Protein AF-A0A1M5JR29-F1 (afdb_monomer)

Sequence (90 aa):
MPNKETAASIKNENNFIGLFIEPSAIKTASRRCVYIKESHAELISKVVFINPKANMTIGGYINAVLEQHFNQYYDDILDYYESQKSAFGL

Radius of gyration: 18.78 Å; Cα contacts (8 Å, |Δi|>4): 32; chains: 1; bounding box: 56×27×47 Å

InterPro domains:
  IPR021823 Protein of unknown function DUF3408 [PF11888] (11-83)

Secondary structure (DSSP, 8-state):
------------TT-HHHHHTSPP----S--------HHHHHHHHHHHHT-GGG---HHHHHHHHHHHHHHHSHHHHHHHHHHHHHHHT-

Foldseek 3Di:
DDDPDDDDDPPVPPPCCVLALAADPDPDDDDDDDDDDPVVLVVLVCVNPVDVVSVDDSVSRVVSVVVVVCVVCVVVVVVVVVVVCVVVVD

Solvent-accessible surface area (backbone atoms only — not comparable to full-atom values): 5822 Å² total; per-residue (Å²): 139,84,88,92,78,81,79,95,76,78,78,68,90,74,52,57,55,78,59,48,44,58,65,69,84,82,82,69,100,71,84,82,87,78,90,73,60,67,74,56,54,53,52,45,45,55,61,41,60,73,46,70,88,38,65,52,43,66,68,50,39,53,50,29,53,49,51,52,48,48,71,75,41,43,66,63,52,48,54,50,51,52,55,50,37,64,74,69,73,111

Structure (mmCIF, N/CA/C/O backbone):
data_AF-A0A1M5JR29-F1
#
_entry.id   AF-A0A1M5JR29-F1
#
loop_
_atom_site.group_PDB
_atom_site.id
_atom_site.type_symbol
_atom_site.label_atom_id
_atom_site.label_alt_id
_atom_site.label_comp_id
_atom_site.label_asym_id
_atom_site.label_entity_id
_atom_site.label_seq_id
_atom_site.pdbx_PDB_ins_code
_atom_site.Cartn_x
_atom_site.Cartn_y
_atom_site.Cartn_z
_atom_site.occupancy
_atom_site.B_iso_or_equiv
_atom_site.auth_seq_id
_atom_site.auth_comp_id
_atom_site.auth_asym_id
_atom_site.auth_atom_id
_atom_site.pdbx_PDB_model_num
ATOM 1 N N . MET A 1 1 ? -45.072 1.829 -20.579 1.00 34.56 1 MET A N 1
ATOM 2 C CA . MET A 1 1 ? -44.498 0.901 -19.578 1.00 34.56 1 MET A CA 1
ATOM 3 C C . MET A 1 1 ? -43.650 -0.140 -20.307 1.00 34.56 1 MET A C 1
ATOM 5 O O . MET A 1 1 ? -43.906 -0.341 -21.485 1.00 34.56 1 MET A O 1
ATOM 9 N N . PRO A 1 2 ? -42.576 -0.642 -19.680 1.00 43.41 2 PRO A N 1
ATOM 10 C CA . PRO A 1 2 ? -41.203 -0.499 -20.178 1.00 43.41 2 PRO A CA 1
ATOM 11 C C . PRO A 1 2 ? -40.549 -1.832 -20.572 1.00 43.41 2 PRO A C 1
ATOM 13 O O . PRO A 1 2 ? -40.906 -2.852 -20.001 1.00 43.41 2 PRO A O 1
ATOM 16 N N . ASN A 1 3 ? -39.491 -1.790 -21.390 1.00 40.94 3 ASN A N 1
ATOM 17 C CA . ASN A 1 3 ? -38.446 -2.820 -21.355 1.00 40.94 3 ASN A CA 1
ATOM 18 C C . ASN A 1 3 ? -37.155 -2.206 -20.807 1.00 40.94 3 ASN A C 1
ATOM 20 O O . ASN A 1 3 ? -36.407 -1.522 -21.502 1.00 40.94 3 ASN A O 1
ATOM 24 N N . LYS A 1 4 ? -36.947 -2.433 -19.505 1.00 49.69 4 LYS A N 1
ATOM 25 C CA . LYS A 1 4 ? -35.635 -2.444 -18.861 1.00 49.69 4 LYS A CA 1
ATOM 26 C C . LYS A 1 4 ? -35.077 -3.853 -19.053 1.00 49.69 4 LYS A C 1
ATOM 28 O O . LYS A 1 4 ? -35.338 -4.733 -18.243 1.00 49.69 4 LYS A O 1
ATOM 33 N N . GLU A 1 5 ? -34.340 -4.044 -20.130 1.00 46.34 5 GLU A N 1
ATOM 34 C CA . GLU A 1 5 ? -33.521 -5.225 -20.392 1.00 46.34 5 GLU A CA 1
ATOM 35 C C . GLU A 1 5 ? -32.112 -4.682 -20.691 1.00 46.34 5 GLU A C 1
ATOM 37 O O . GLU A 1 5 ? -31.980 -3.782 -21.509 1.00 46.34 5 GLU A O 1
ATOM 42 N N . THR A 1 6 ? -31.000 -5.071 -20.076 1.00 40.62 6 THR A N 1
ATOM 43 C CA . THR A 1 6 ? -30.704 -6.110 -19.094 1.00 40.62 6 THR A CA 1
ATOM 44 C C . THR A 1 6 ? -29.280 -5.829 -18.581 1.00 40.62 6 THR A C 1
ATOM 46 O O . THR A 1 6 ? -28.410 -5.439 -19.353 1.00 40.62 6 THR A O 1
ATOM 49 N N . ALA A 1 7 ? -29.059 -6.064 -17.283 1.00 42.53 7 ALA A N 1
ATOM 50 C CA . ALA A 1 7 ? -27.770 -6.330 -16.628 1.00 42.53 7 ALA A CA 1
ATOM 51 C C . ALA A 1 7 ? -26.710 -5.210 -16.543 1.00 42.53 7 ALA A C 1
ATOM 53 O O . ALA A 1 7 ? -25.644 -5.254 -17.154 1.00 42.53 7 ALA A O 1
ATOM 54 N N . ALA A 1 8 ? -26.913 -4.322 -15.568 1.00 50.38 8 ALA A N 1
ATOM 55 C CA . ALA A 1 8 ? -25.822 -4.000 -14.655 1.00 50.38 8 ALA A CA 1
ATOM 56 C C . ALA A 1 8 ? -25.378 -5.293 -13.940 1.00 50.38 8 ALA A C 1
ATOM 58 O O . ALA A 1 8 ? -26.194 -5.901 -13.253 1.00 50.38 8 ALA A O 1
ATOM 59 N N . SER A 1 9 ? -24.127 -5.718 -14.146 1.00 50.78 9 SER A N 1
ATOM 60 C CA . SER A 1 9 ? -23.286 -6.533 -13.243 1.00 50.78 9 SER A CA 1
ATOM 61 C C . SER A 1 9 ? -22.341 -7.440 -14.039 1.00 50.78 9 SER A C 1
ATOM 63 O O . SER A 1 9 ? -22.495 -8.657 -14.076 1.00 50.78 9 SER A O 1
ATOM 65 N N . ILE A 1 10 ? -21.294 -6.847 -14.608 1.00 47.41 10 ILE A N 1
ATOM 66 C CA . ILE A 1 10 ? -19.983 -7.494 -14.566 1.00 47.41 10 ILE A CA 1
ATOM 67 C C . ILE A 1 10 ? -19.166 -6.626 -13.619 1.00 47.41 10 ILE A C 1
ATOM 69 O O . ILE A 1 10 ? -18.514 -5.667 -14.027 1.00 47.41 10 ILE A O 1
ATOM 73 N N . LYS A 1 11 ? -19.288 -6.915 -12.317 1.00 49.03 11 LYS A N 1
ATOM 74 C CA . LYS A 1 11 ? -18.262 -6.551 -11.341 1.00 49.03 11 LYS A CA 1
ATOM 75 C C . LYS A 1 11 ? -16.967 -7.135 -11.888 1.00 49.03 11 LYS A C 1
ATOM 77 O O . LYS A 1 11 ? -16.794 -8.349 -11.924 1.00 49.03 11 LYS A O 1
ATOM 82 N N . ASN A 1 12 ? -16.124 -6.276 -12.444 1.00 52.81 12 ASN A N 1
ATOM 83 C CA . ASN A 1 12 ? -14.882 -6.688 -13.068 1.00 52.81 12 ASN A CA 1
ATOM 84 C C . ASN A 1 12 ? -13.867 -6.935 -11.945 1.00 52.81 12 ASN A C 1
ATOM 86 O O . ASN A 1 12 ? -12.977 -6.124 -11.707 1.00 52.81 12 ASN A O 1
ATOM 90 N N . GLU A 1 13 ? -14.042 -8.049 -11.231 1.00 52.47 13 GLU A N 1
ATOM 91 C CA . GLU A 1 13 ? -13.185 -8.529 -10.133 1.00 52.47 13 GLU A CA 1
ATOM 92 C C . GLU A 1 13 ? -11.730 -8.794 -10.580 1.00 52.47 13 GLU A C 1
ATOM 94 O O . GLU A 1 13 ? -10.886 -9.160 -9.774 1.00 52.47 13 GLU A O 1
ATOM 99 N N . ASN A 1 14 ? -11.407 -8.557 -11.857 1.00 59.19 14 ASN A N 1
ATOM 100 C CA . ASN A 1 14 ? -10.139 -8.918 -12.478 1.00 59.19 14 ASN A CA 1
ATOM 101 C C . ASN A 1 14 ? -9.397 -7.749 -13.147 1.00 59.19 14 ASN A C 1
ATOM 103 O O . ASN A 1 14 ? -8.418 -7.993 -13.853 1.00 59.19 14 ASN A O 1
ATOM 107 N N . ASN A 1 15 ? -9.790 -6.482 -12.948 1.00 77.25 15 ASN A N 1
ATOM 108 C CA . ASN A 1 15 ? -9.045 -5.361 -13.543 1.00 77.25 15 ASN A CA 1
ATOM 109 C C . ASN A 1 15 ? -7.798 -4.967 -12.727 1.00 77.25 15 ASN A C 1
ATOM 111 O O . ASN A 1 15 ? -7.617 -3.808 -12.362 1.00 77.25 15 ASN A O 1
ATOM 115 N N . PHE A 1 16 ? -6.917 -5.935 -12.460 1.00 73.69 16 PHE A N 1
ATOM 116 C CA . PHE A 1 16 ? -5.637 -5.729 -11.771 1.00 73.69 16 PHE A CA 1
ATOM 117 C C . PHE A 1 16 ? -4.809 -4.597 -12.401 1.00 73.69 16 PHE A C 1
ATOM 119 O O . PHE A 1 16 ? -4.177 -3.816 -11.697 1.00 73.69 16 PHE A O 1
ATOM 126 N N . ILE A 1 17 ? -4.842 -4.477 -13.732 1.00 76.75 17 ILE A N 1
ATOM 127 C CA . ILE A 1 17 ? -4.098 -3.443 -14.455 1.00 76.75 17 ILE A CA 1
ATOM 128 C C . ILE A 1 17 ? -4.645 -2.047 -14.136 1.00 76.75 17 ILE A C 1
ATOM 130 O O . ILE A 1 17 ? -3.866 -1.177 -13.764 1.00 76.75 17 ILE A O 1
ATOM 134 N N . GLY A 1 18 ? -5.959 -1.838 -14.231 1.00 75.19 18 GLY A N 1
ATOM 135 C CA . GLY A 1 18 ? -6.567 -0.541 -13.916 1.00 75.19 18 GLY A CA 1
ATOM 136 C C . GLY A 1 18 ? -6.516 -0.190 -12.429 1.00 75.19 18 GLY A C 1
ATOM 137 O O . GLY A 1 18 ? -6.447 0.979 -12.078 1.00 75.19 18 GLY A O 1
ATOM 138 N N . LEU A 1 19 ? -6.518 -1.197 -11.553 1.00 79.06 19 LEU A N 1
ATOM 139 C CA . LEU A 1 19 ? -6.446 -0.977 -10.110 1.00 79.06 19 LEU A CA 1
ATOM 140 C C . LEU A 1 19 ? -5.032 -0.642 -9.651 1.00 79.06 19 LEU A C 1
ATOM 142 O O . LEU A 1 19 ? -4.870 0.218 -8.795 1.00 79.06 19 LEU A O 1
ATOM 146 N N . PHE A 1 20 ? -4.019 -1.316 -10.201 1.00 80.56 20 PHE A N 1
ATOM 147 C CA . PHE A 1 20 ? -2.681 -1.270 -9.625 1.00 80.56 20 PHE A CA 1
ATOM 148 C C . PHE A 1 20 ? -1.576 -0.857 -10.571 1.00 80.56 20 PHE A C 1
ATOM 150 O O . PHE A 1 20 ? -0.515 -0.606 -10.042 1.00 80.56 20 PHE A O 1
ATOM 157 N N . ILE A 1 21 ? -1.738 -0.834 -11.899 1.00 72.19 21 ILE A N 1
ATOM 158 C CA . ILE A 1 21 ? -0.627 -0.671 -12.864 1.00 72.19 21 ILE A CA 1
ATOM 159 C C . ILE A 1 21 ? -0.637 0.705 -13.564 1.00 72.19 21 ILE A C 1
ATOM 161 O O . ILE A 1 21 ? 0.266 1.007 -14.346 1.00 72.19 21 ILE A O 1
ATOM 165 N N . GLU A 1 22 ? -1.620 1.569 -13.298 1.00 68.62 22 GLU A N 1
ATOM 166 C CA . GLU A 1 22 ? -1.699 2.878 -13.953 1.00 68.62 22 GLU A CA 1
ATOM 167 C C . GLU A 1 22 ? -0.615 3.867 -13.475 1.00 68.62 22 GLU A C 1
ATOM 169 O O . GLU A 1 22 ? -0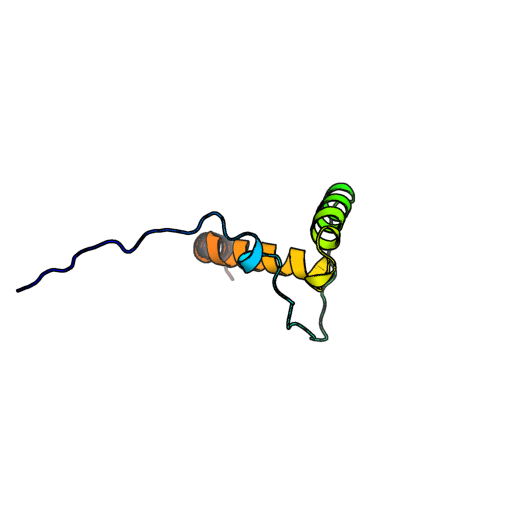.228 3.869 -12.300 1.00 68.62 22 GLU A O 1
ATOM 174 N N . PRO A 1 23 ? -0.110 4.742 -14.368 1.00 61.44 23 PRO A N 1
ATOM 175 C CA . PRO A 1 23 ? 0.869 5.757 -14.003 1.00 61.44 23 PRO A CA 1
ATOM 176 C C . PRO A 1 23 ? 0.346 6.659 -12.881 1.00 61.44 23 PRO A C 1
ATOM 178 O O . PRO A 1 23 ? -0.631 7.388 -13.044 1.00 61.44 23 PRO A O 1
ATOM 181 N N . SER A 1 24 ? 1.038 6.660 -11.743 1.00 59.50 24 SER A N 1
ATOM 182 C CA . SER A 1 24 ? 0.686 7.539 -10.629 1.00 59.50 24 SER A CA 1
ATOM 183 C C . SER A 1 24 ? 0.934 9.005 -11.002 1.00 59.50 24 SER A C 1
ATOM 185 O O . SER A 1 24 ? 2.069 9.420 -11.248 1.00 59.50 24 SER A O 1
ATOM 187 N N . ALA A 1 25 ? -0.126 9.815 -10.991 1.00 56.94 25 ALA A N 1
ATOM 188 C CA . ALA A 1 25 ? -0.035 11.271 -11.119 1.00 56.94 25 ALA A CA 1
ATOM 189 C C . ALA A 1 25 ? 0.466 11.957 -9.829 1.00 56.94 25 ALA A C 1
ATOM 191 O O . ALA A 1 25 ? 0.700 13.169 -9.820 1.00 56.94 25 ALA A O 1
ATOM 192 N N . ILE A 1 26 ? 0.638 11.205 -8.732 1.00 55.81 26 ILE A N 1
ATOM 193 C CA . ILE A 1 26 ? 0.932 11.750 -7.404 1.00 55.81 26 ILE A CA 1
ATOM 194 C C . ILE A 1 26 ? 2.404 12.163 -7.330 1.00 55.81 26 ILE A C 1
ATOM 196 O O . ILE A 1 26 ? 3.307 11.383 -7.022 1.00 55.81 26 ILE A O 1
ATOM 200 N N . LYS A 1 27 ? 2.642 13.447 -7.593 1.00 54.78 27 LYS A N 1
ATOM 201 C CA . LYS A 1 27 ? 3.921 14.130 -7.380 1.00 54.78 27 LYS A CA 1
ATOM 202 C C . LYS A 1 27 ? 3.811 15.115 -6.214 1.00 54.78 27 LYS A C 1
ATOM 204 O O . LYS A 1 27 ? 3.928 16.313 -6.435 1.00 54.78 27 LYS A O 1
ATOM 209 N N . THR A 1 28 ? 3.565 14.678 -4.979 1.00 51.69 28 THR A N 1
ATOM 210 C CA . THR A 1 28 ? 3.342 15.650 -3.884 1.00 51.69 28 THR A CA 1
ATOM 211 C C . THR A 1 28 ? 4.068 15.315 -2.576 1.00 51.69 28 THR A C 1
ATOM 213 O O . THR A 1 28 ? 3.654 14.485 -1.779 1.00 51.69 28 THR A O 1
ATOM 216 N N . ALA A 1 29 ? 5.211 15.994 -2.419 1.00 52.22 29 ALA A N 1
ATOM 217 C CA . ALA A 1 29 ? 5.846 16.656 -1.265 1.00 52.22 29 ALA A CA 1
ATOM 218 C C . ALA A 1 29 ? 5.721 16.177 0.207 1.00 52.22 29 ALA A C 1
ATOM 220 O O . ALA A 1 29 ? 6.533 16.632 1.009 1.00 52.22 29 ALA A O 1
ATOM 221 N N . SER A 1 30 ? 4.820 15.280 0.614 1.00 58.31 30 SER A N 1
ATOM 222 C CA . SER A 1 30 ? 4.672 14.870 2.028 1.00 58.31 30 SER A CA 1
ATOM 223 C C . SER A 1 30 ? 4.573 13.353 2.197 1.00 58.31 30 SER A C 1
ATOM 225 O O . SER A 1 30 ? 3.611 12.807 2.738 1.00 58.31 30 SER A O 1
ATOM 227 N N . ARG A 1 31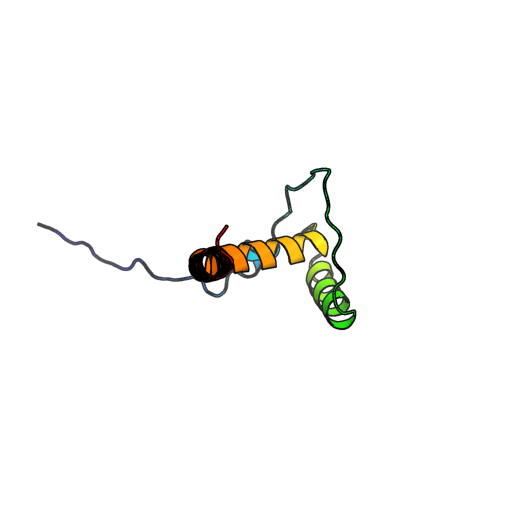 ? 5.599 12.626 1.738 1.00 61.06 31 ARG A N 1
ATOM 228 C CA . ARG A 1 31 ? 5.650 11.173 1.950 1.00 61.06 31 ARG A CA 1
ATOM 229 C C . ARG A 1 31 ? 5.836 10.870 3.438 1.00 61.06 31 ARG A C 1
ATOM 231 O O . ARG A 1 31 ? 6.852 11.237 4.022 1.00 61.06 31 ARG A O 1
ATOM 238 N N . ARG A 1 32 ? 4.887 10.146 4.032 1.00 67.69 32 ARG A N 1
ATOM 239 C CA . ARG A 1 32 ? 5.108 9.409 5.282 1.00 67.69 32 ARG A CA 1
ATOM 240 C C . ARG A 1 32 ? 5.676 8.038 4.913 1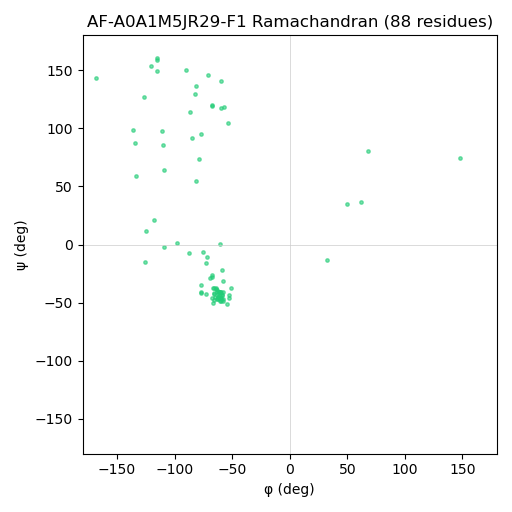.00 67.69 32 ARG A C 1
ATOM 242 O O . ARG A 1 32 ? 5.009 7.266 4.231 1.00 67.69 32 ARG A O 1
ATOM 249 N N . CYS A 1 33 ? 6.923 7.765 5.295 1.00 74.44 33 CYS A N 1
ATOM 250 C CA . CYS A 1 33 ? 7.576 6.484 5.019 1.00 74.44 33 CYS A CA 1
ATOM 251 C C . CYS A 1 33 ? 7.154 5.446 6.062 1.00 74.44 33 CYS A C 1
ATOM 253 O O . CYS A 1 33 ? 7.259 5.698 7.261 1.00 74.44 33 CYS A O 1
ATOM 255 N N . VAL A 1 34 ? 6.713 4.278 5.601 1.00 79.56 34 VAL A N 1
ATOM 256 C CA . VAL A 1 34 ? 6.406 3.122 6.452 1.00 79.56 34 VAL A CA 1
ATOM 257 C C . VAL A 1 34 ? 7.358 1.980 6.125 1.00 79.56 34 VAL A C 1
ATOM 259 O O . VAL A 1 34 ? 7.806 1.844 4.986 1.00 79.56 34 VAL A O 1
ATOM 262 N N . TYR A 1 35 ? 7.665 1.154 7.122 1.00 87.00 35 TYR A N 1
ATOM 263 C CA . TYR A 1 35 ? 8.410 -0.080 6.903 1.00 87.00 35 TYR A CA 1
ATOM 264 C C . TYR A 1 35 ? 7.465 -1.178 6.422 1.00 87.00 35 TYR A C 1
ATOM 266 O O . TYR A 1 35 ? 6.381 -1.365 6.973 1.00 87.00 35 TYR A O 1
ATOM 274 N N . ILE A 1 36 ? 7.906 -1.932 5.420 1.00 87.62 36 ILE A N 1
ATOM 275 C CA . ILE A 1 36 ? 7.253 -3.163 4.976 1.00 87.62 36 ILE A CA 1
ATOM 276 C C . ILE A 1 36 ? 8.232 -4.324 5.111 1.00 87.62 36 ILE A C 1
ATOM 278 O O . ILE A 1 36 ? 9.447 -4.132 5.067 1.00 87.62 36 ILE A O 1
ATOM 282 N N . LYS A 1 37 ? 7.702 -5.537 5.284 1.00 92.06 37 LYS A N 1
ATOM 283 C CA . LYS A 1 37 ? 8.525 -6.751 5.327 1.00 92.06 37 LYS A CA 1
ATOM 284 C C . LYS A 1 37 ? 9.296 -6.904 4.016 1.00 92.06 37 LYS A C 1
ATOM 286 O O . LYS A 1 37 ? 8.729 -6.702 2.942 1.00 92.06 37 LYS A O 1
ATOM 291 N N . GLU A 1 38 ? 10.547 -7.341 4.114 1.00 90.12 38 GLU A N 1
ATOM 292 C CA . GLU A 1 38 ? 11.439 -7.545 2.966 1.00 90.12 38 GLU A CA 1
ATOM 293 C C . GLU A 1 38 ? 10.804 -8.436 1.891 1.00 90.12 38 GLU A C 1
ATOM 295 O O . GLU A 1 38 ? 10.715 -8.039 0.733 1.00 90.12 38 GLU A O 1
ATOM 300 N N . SER A 1 39 ? 10.202 -9.560 2.289 1.00 93.19 39 SER A N 1
ATOM 301 C CA . SER A 1 39 ? 9.501 -10.465 1.366 1.00 93.19 39 SER A CA 1
ATOM 302 C C . SER A 1 39 ? 8.360 -9.803 0.581 1.00 93.19 39 SER A C 1
ATOM 304 O O . SER A 1 39 ? 8.086 -10.179 -0.558 1.00 93.19 39 SER A O 1
ATOM 306 N N . HIS A 1 40 ? 7.689 -8.804 1.164 1.00 90.81 40 HIS A N 1
ATOM 307 C CA . HIS A 1 40 ? 6.629 -8.063 0.479 1.00 90.81 40 HIS A CA 1
ATOM 308 C C . HIS A 1 40 ? 7.235 -7.060 -0.502 1.00 90.81 40 HIS A C 1
ATOM 310 O O . HIS A 1 40 ? 6.764 -6.951 -1.631 1.00 90.81 40 HIS A O 1
ATOM 316 N N . ALA A 1 41 ? 8.308 -6.371 -0.104 1.00 88.88 41 ALA A N 1
ATOM 317 C CA . ALA A 1 41 ? 9.036 -5.461 -0.983 1.00 88.88 41 ALA A CA 1
ATOM 318 C C . ALA A 1 41 ? 9.606 -6.189 -2.213 1.00 88.88 41 ALA A C 1
ATOM 320 O O . ALA A 1 41 ? 9.501 -5.680 -3.330 1.00 88.88 41 ALA A O 1
ATOM 321 N N . GLU A 1 42 ? 10.149 -7.396 -2.035 1.00 91.62 42 GLU A N 1
ATOM 322 C CA . GLU A 1 42 ? 10.637 -8.237 -3.133 1.00 91.62 42 GLU A CA 1
ATOM 323 C C . GLU A 1 42 ? 9.519 -8.633 -4.098 1.00 91.62 42 GLU A C 1
ATOM 325 O O . GLU A 1 42 ? 9.676 -8.525 -5.317 1.00 91.62 42 GLU A O 1
ATOM 330 N N . LEU A 1 43 ? 8.377 -9.079 -3.566 1.00 91.62 43 LEU A N 1
ATOM 331 C CA . LEU A 1 43 ? 7.233 -9.464 -4.385 1.00 91.62 43 LEU A CA 1
ATOM 332 C C . LEU A 1 43 ? 6.686 -8.269 -5.175 1.00 91.62 43 LEU A C 1
ATOM 334 O O . LEU A 1 43 ? 6.491 -8.378 -6.385 1.00 91.62 43 LEU A O 1
ATOM 338 N N . ILE A 1 44 ? 6.504 -7.119 -4.520 1.00 90.38 44 ILE A N 1
ATOM 339 C CA . ILE A 1 44 ? 6.043 -5.886 -5.174 1.00 90.38 44 ILE A CA 1
ATOM 340 C C . ILE A 1 44 ? 7.044 -5.449 -6.245 1.00 90.38 44 ILE A C 1
ATOM 342 O O . ILE A 1 44 ? 6.638 -5.074 -7.340 1.00 90.38 44 ILE A O 1
ATOM 346 N N . SER A 1 45 ? 8.348 -5.552 -5.978 1.00 88.12 45 SER A N 1
ATOM 347 C CA . SER A 1 45 ? 9.377 -5.243 -6.975 1.00 88.12 45 SER A CA 1
ATOM 348 C C . SER A 1 45 ? 9.217 -6.113 -8.221 1.00 88.12 45 SER A C 1
ATOM 350 O O . SER A 1 45 ? 9.186 -5.586 -9.330 1.00 88.12 45 SER A O 1
ATOM 352 N N . LYS A 1 46 ? 9.028 -7.430 -8.064 1.00 89.81 46 LYS A N 1
ATOM 353 C CA . LYS A 1 46 ? 8.789 -8.336 -9.204 1.00 89.81 46 LYS A CA 1
ATOM 354 C C . LYS A 1 46 ? 7.562 -7.920 -10.020 1.00 89.81 46 LYS A C 1
ATOM 356 O O . LYS A 1 46 ? 7.627 -7.938 -11.245 1.00 89.81 46 LYS A O 1
ATOM 361 N N . VAL A 1 47 ? 6.481 -7.505 -9.358 1.00 85.94 47 VAL A N 1
ATOM 362 C CA . VAL A 1 47 ? 5.260 -7.013 -10.018 1.00 85.94 47 VAL A CA 1
ATOM 363 C C . VAL A 1 47 ? 5.520 -5.710 -10.776 1.00 85.94 47 VAL A C 1
ATOM 365 O O . VAL A 1 47 ? 5.163 -5.598 -11.944 1.00 85.94 47 VAL A O 1
ATOM 368 N N . VAL A 1 48 ? 6.176 -4.737 -10.145 1.00 83.31 48 VAL A N 1
ATOM 369 C CA . VAL A 1 48 ? 6.460 -3.427 -10.750 1.00 83.31 48 VAL A CA 1
ATOM 370 C C . VAL A 1 48 ? 7.396 -3.553 -11.958 1.00 83.31 48 VAL A C 1
ATOM 372 O O . VAL A 1 48 ? 7.213 -2.859 -12.957 1.00 83.31 48 VAL A O 1
ATOM 375 N N . PHE A 1 49 ? 8.374 -4.457 -11.905 1.00 80.50 49 PHE A N 1
ATOM 376 C CA . PHE A 1 49 ? 9.372 -4.614 -12.965 1.00 80.50 49 PHE A CA 1
ATOM 377 C C . PHE A 1 49 ? 8.964 -5.568 -14.096 1.00 80.50 49 PHE A C 1
ATOM 379 O O . PHE A 1 49 ? 9.657 -5.607 -15.112 1.00 80.50 49 PHE A O 1
ATOM 386 N N . ILE A 1 50 ? 7.843 -6.294 -13.985 1.00 82.75 50 ILE A N 1
ATOM 387 C CA . ILE A 1 50 ? 7.392 -7.200 -15.057 1.00 82.75 50 ILE A CA 1
ATOM 388 C C . ILE A 1 50 ? 6.964 -6.444 -16.327 1.00 82.75 50 ILE A C 1
ATOM 390 O O . ILE A 1 50 ? 7.068 -6.980 -17.428 1.00 82.75 50 ILE A O 1
ATOM 394 N N . ASN A 1 51 ? 6.526 -5.185 -16.191 1.00 73.31 51 ASN A N 1
ATOM 395 C CA . ASN A 1 51 ? 6.210 -4.301 -17.312 1.00 73.31 51 ASN A CA 1
ATOM 396 C C . ASN A 1 51 ? 6.817 -2.900 -17.104 1.00 73.31 51 ASN A C 1
ATOM 398 O O . ASN A 1 51 ? 6.132 -1.989 -16.637 1.00 73.31 51 ASN A O 1
ATOM 402 N N . PRO A 1 52 ? 8.080 -2.683 -17.513 1.00 65.06 52 PRO A N 1
ATOM 403 C CA . PRO A 1 52 ? 8.765 -1.400 -17.346 1.00 65.06 52 PRO A CA 1
ATOM 404 C C . PRO A 1 52 ? 8.062 -0.217 -18.030 1.00 65.06 52 PRO A C 1
ATOM 406 O O . PRO A 1 52 ? 8.261 0.928 -17.636 1.00 65.06 52 PRO A O 1
ATOM 409 N N . LYS A 1 53 ? 7.214 -0.472 -19.040 1.00 67.69 53 LYS A N 1
ATOM 410 C CA . LYS A 1 53 ? 6.459 0.574 -19.750 1.00 67.69 53 LYS A CA 1
ATOM 411 C C . LYS A 1 53 ? 5.314 1.159 -18.920 1.00 67.69 53 LYS A C 1
ATOM 413 O O . LYS A 1 53 ? 4.816 2.224 -19.270 1.00 67.69 53 LYS A O 1
ATOM 418 N N . ALA A 1 54 ? 4.908 0.489 -17.841 1.00 68.69 54 ALA A N 1
ATOM 419 C CA . ALA A 1 54 ? 3.860 0.972 -16.946 1.00 68.69 54 ALA A CA 1
ATOM 420 C C . ALA A 1 54 ? 4.300 2.173 -16.085 1.00 68.69 54 ALA A C 1
ATOM 422 O O . ALA A 1 54 ? 3.456 2.807 -15.462 1.00 68.69 54 ALA A O 1
ATOM 423 N N . ASN A 1 55 ? 5.601 2.515 -16.052 1.00 71.12 55 ASN A N 1
ATOM 424 C CA . ASN A 1 55 ? 6.148 3.626 -15.254 1.00 71.12 55 ASN A CA 1
ATOM 425 C C . ASN A 1 55 ? 5.697 3.602 -13.783 1.00 71.12 55 ASN A C 1
ATOM 427 O O . ASN A 1 55 ? 5.486 4.644 -13.158 1.00 71.12 55 ASN A O 1
ATOM 431 N N . MET A 1 56 ? 5.551 2.405 -13.219 1.00 79.88 56 MET A N 1
ATOM 432 C CA . MET A 1 56 ? 5.128 2.247 -11.842 1.00 79.88 56 MET A CA 1
ATOM 433 C C . MET A 1 56 ? 6.314 2.211 -10.874 1.00 79.88 56 MET A C 1
ATOM 435 O O . MET A 1 56 ? 7.407 1.763 -11.204 1.00 79.88 56 MET A O 1
ATOM 439 N N . THR A 1 57 ? 6.084 2.672 -9.646 1.00 83.25 57 THR A N 1
ATOM 440 C CA . THR A 1 57 ? 7.021 2.560 -8.526 1.00 83.25 57 THR A CA 1
ATOM 441 C C . THR A 1 57 ? 6.435 1.667 -7.433 1.00 83.25 57 THR A C 1
ATOM 443 O O . THR A 1 57 ? 5.218 1.535 -7.330 1.00 83.25 57 THR A O 1
ATOM 446 N N . ILE A 1 58 ? 7.286 1.110 -6.562 1.00 83.69 58 ILE A N 1
ATOM 447 C CA . ILE A 1 58 ? 6.850 0.359 -5.366 1.00 83.69 58 ILE A CA 1
ATOM 448 C C . ILE A 1 58 ? 5.871 1.195 -4.527 1.00 83.69 58 ILE A C 1
ATOM 450 O O . ILE A 1 58 ? 4.835 0.697 -4.102 1.00 83.69 58 ILE A O 1
ATOM 454 N N . GLY A 1 59 ? 6.173 2.485 -4.332 1.00 82.06 59 GLY A N 1
ATOM 455 C CA . GLY A 1 59 ? 5.290 3.403 -3.610 1.00 82.06 59 GLY A CA 1
ATOM 456 C C . GLY A 1 59 ? 3.944 3.608 -4.307 1.00 82.06 59 GLY A C 1
ATOM 457 O O . GLY A 1 59 ? 2.920 3.640 -3.635 1.00 82.06 59 GLY A O 1
ATOM 458 N N . GLY A 1 60 ? 3.936 3.685 -5.642 1.00 83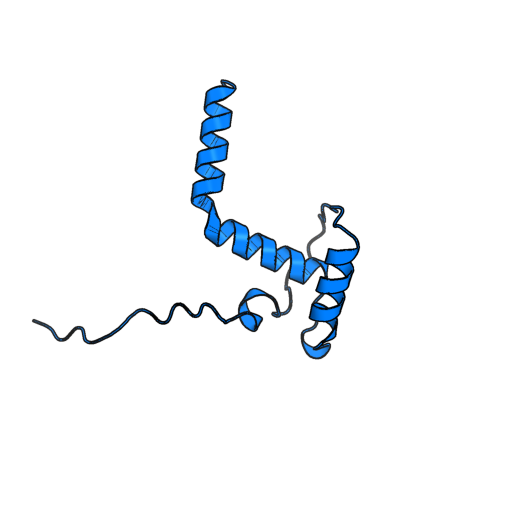.44 60 GLY A N 1
ATOM 459 C CA . GLY A 1 60 ? 2.708 3.760 -6.438 1.00 83.44 60 GLY A CA 1
ATOM 460 C C . GLY A 1 60 ? 1.832 2.518 -6.275 1.00 83.44 60 GLY A C 1
ATOM 461 O O . GLY A 1 60 ? 0.644 2.651 -6.004 1.00 83.44 60 GLY A O 1
ATOM 462 N N . TYR A 1 61 ? 2.432 1.326 -6.330 1.00 87.69 61 TYR A N 1
ATOM 463 C CA . TYR A 1 61 ? 1.710 0.069 -6.115 1.00 87.69 61 TYR A CA 1
ATOM 464 C C . TYR A 1 61 ? 1.108 -0.014 -4.705 1.00 87.69 61 TYR A C 1
ATOM 466 O O . TYR A 1 61 ? -0.058 -0.360 -4.540 1.00 87.69 61 TYR A O 1
ATOM 474 N N . ILE A 1 62 ? 1.880 0.350 -3.674 1.00 88.81 62 ILE A N 1
ATOM 475 C CA . ILE A 1 62 ? 1.391 0.365 -2.286 1.00 88.81 62 ILE A CA 1
ATOM 476 C C . ILE A 1 62 ? 0.240 1.363 -2.127 1.00 88.81 62 ILE A C 1
ATOM 478 O O . ILE A 1 62 ? -0.752 1.037 -1.483 1.00 88.81 62 ILE A O 1
ATOM 482 N N . ASN A 1 63 ? 0.345 2.553 -2.726 1.00 86.56 63 ASN A N 1
ATOM 483 C CA . ASN A 1 63 ? -0.732 3.539 -2.691 1.00 86.56 63 ASN A CA 1
ATOM 484 C C . ASN A 1 63 ? -2.024 2.988 -3.309 1.00 86.56 63 ASN A C 1
ATOM 486 O O . ASN A 1 63 ? -3.076 3.09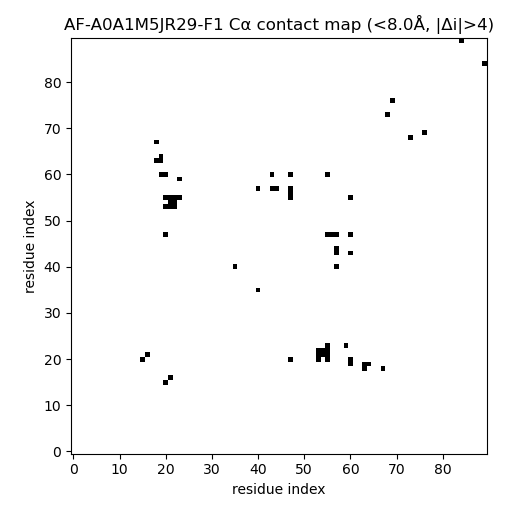6 -2.693 1.00 86.56 63 ASN A O 1
ATOM 490 N N . ALA A 1 64 ? -1.933 2.335 -4.469 1.00 87.56 64 ALA A N 1
ATOM 491 C CA . ALA A 1 64 ? -3.081 1.723 -5.132 1.00 87.56 64 ALA A CA 1
ATOM 492 C C . ALA A 1 64 ? -3.743 0.611 -4.290 1.00 87.56 64 ALA A C 1
ATOM 494 O O . ALA A 1 64 ? -4.966 0.552 -4.179 1.00 87.56 64 ALA A O 1
ATOM 495 N N . VAL A 1 65 ? -2.944 -0.234 -3.625 1.00 90.69 65 VAL A N 1
ATOM 496 C CA . VAL A 1 65 ? -3.453 -1.240 -2.672 1.00 90.69 65 VAL A CA 1
ATOM 497 C C . VAL A 1 65 ? -4.191 -0.592 -1.505 1.00 90.69 65 VAL A C 1
ATOM 499 O O . VAL A 1 65 ? -5.263 -1.064 -1.124 1.00 90.69 65 VAL A O 1
ATOM 502 N N . LEU A 1 66 ? -3.646 0.491 -0.948 1.00 91.19 66 LEU A N 1
ATOM 503 C CA . LEU A 1 66 ? -4.294 1.226 0.136 1.00 91.19 66 LEU A CA 1
ATOM 504 C C . LEU A 1 66 ? -5.593 1.889 -0.329 1.00 91.19 66 LEU A C 1
ATOM 506 O O . LEU A 1 66 ? -6.590 1.790 0.375 1.00 91.19 66 LEU A O 1
ATOM 510 N N . GLU A 1 67 ? -5.614 2.503 -1.512 1.00 90.00 67 GLU A N 1
ATOM 511 C CA . GLU A 1 67 ? -6.829 3.092 -2.086 1.00 90.00 67 GLU A CA 1
ATOM 512 C C . GLU A 1 67 ? -7.919 2.041 -2.300 1.00 90.00 67 GLU A C 1
ATOM 514 O O . GLU A 1 67 ? -9.056 2.253 -1.880 1.00 90.00 67 GLU A O 1
ATOM 519 N N . GLN A 1 68 ? -7.588 0.880 -2.875 1.00 93.25 68 GLN A N 1
ATOM 520 C CA . GLN A 1 68 ? -8.558 -0.209 -2.994 1.00 93.25 68 GLN A CA 1
ATOM 521 C C . GLN A 1 68 ? -9.062 -0.659 -1.620 1.00 93.25 68 GLN A C 1
ATOM 523 O O . GLN A 1 68 ? -10.267 -0.834 -1.441 1.00 93.25 68 GLN A O 1
ATOM 528 N N . HIS A 1 69 ? -8.159 -0.859 -0.659 1.00 92.88 69 HIS A N 1
ATOM 529 C CA . HIS A 1 69 ? -8.531 -1.288 0.684 1.00 92.88 69 HIS A CA 1
ATOM 530 C C . HIS A 1 69 ? -9.472 -0.277 1.350 1.00 92.88 69 HIS A C 1
ATOM 532 O O . HIS A 1 69 ? -10.530 -0.662 1.836 1.00 92.88 69 HIS A O 1
ATOM 538 N N . PHE A 1 70 ? -9.142 1.015 1.312 1.00 93.00 70 PHE A N 1
ATOM 539 C CA . PHE A 1 70 ? -9.993 2.052 1.887 1.00 93.00 70 PHE A CA 1
ATOM 540 C C . PHE A 1 70 ? -11.333 2.158 1.172 1.00 93.00 70 PHE A C 1
ATOM 542 O O . PHE A 1 70 ? -12.339 2.316 1.845 1.00 93.00 70 PHE A O 1
ATOM 549 N N . ASN A 1 71 ? -11.382 2.006 -0.151 1.00 92.56 71 ASN A N 1
ATOM 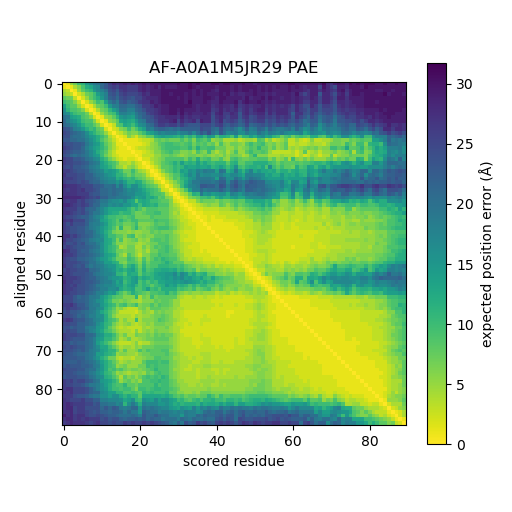550 C CA . ASN A 1 71 ? -12.648 2.013 -0.884 1.00 92.56 71 ASN A CA 1
ATOM 551 C C . ASN A 1 71 ? -13.527 0.799 -0.551 1.00 92.56 71 ASN A C 1
ATOM 553 O O . ASN A 1 71 ? -14.746 0.922 -0.492 1.00 92.56 71 ASN A O 1
ATOM 557 N N . GLN A 1 72 ? -12.923 -0.374 -0.355 1.00 94.81 72 GLN A N 1
ATOM 558 C CA . GLN A 1 72 ? -13.654 -1.608 -0.070 1.00 94.81 72 GLN A CA 1
ATOM 559 C C . GLN A 1 72 ? -14.145 -1.684 1.380 1.00 94.81 72 GLN A C 1
ATOM 561 O O . GLN A 1 72 ? -15.211 -2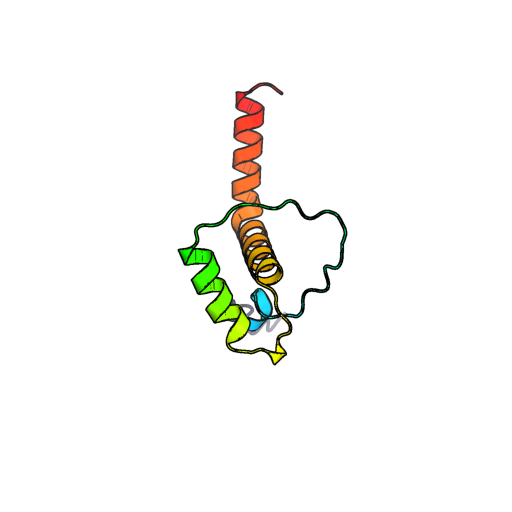.239 1.623 1.00 94.81 72 GLN A O 1
ATOM 566 N N . TYR A 1 73 ? -13.369 -1.149 2.321 1.00 95.44 73 TYR A N 1
ATOM 567 C CA . TYR A 1 73 ? -13.597 -1.300 3.760 1.00 95.44 73 TYR A CA 1
ATOM 568 C C . TYR A 1 73 ? -13.862 0.040 4.462 1.00 95.44 73 TYR A C 1
ATOM 570 O O . TYR A 1 73 ? -13.660 0.148 5.668 1.00 95.44 73 TYR A O 1
ATOM 578 N N . TYR A 1 74 ? -14.278 1.076 3.724 1.00 93.62 74 TYR A N 1
ATOM 579 C CA . TYR A 1 74 ? -14.480 2.422 4.272 1.00 93.62 74 TYR A CA 1
ATOM 580 C C . TYR A 1 74 ? -15.424 2.422 5.478 1.00 93.62 74 TYR A C 1
ATOM 582 O O . TYR A 1 74 ? -15.068 2.946 6.533 1.00 93.62 74 TYR A O 1
ATOM 590 N N . ASP A 1 75 ? -16.594 1.799 5.321 1.00 95.38 75 ASP A N 1
ATOM 591 C CA . ASP A 1 75 ? -17.635 1.767 6.349 1.00 95.38 75 ASP A CA 1
ATOM 592 C C . ASP A 1 75 ? -17.157 1.001 7.591 1.00 95.38 75 ASP A C 1
ATOM 594 O O . ASP A 1 75 ? -17.244 1.519 8.698 1.00 95.38 75 ASP A O 1
ATOM 598 N N . ASP A 1 76 ? -16.528 -0.167 7.407 1.00 96.88 76 ASP A N 1
ATOM 599 C CA . ASP A 1 76 ? -15.964 -0.959 8.511 1.00 96.88 76 ASP A CA 1
ATOM 600 C C . ASP A 1 76 ? -14.889 -0.180 9.292 1.00 96.88 76 ASP A C 1
ATOM 602 O O . ASP A 1 76 ? -14.814 -0.241 10.523 1.00 96.88 76 ASP A O 1
ATOM 606 N N . ILE A 1 77 ? -14.035 0.565 8.580 1.00 95.19 77 ILE A N 1
ATOM 607 C CA . ILE A 1 77 ? -12.998 1.410 9.186 1.00 95.19 77 ILE A CA 1
ATOM 608 C C . ILE A 1 77 ? -13.638 2.555 9.981 1.00 95.19 77 ILE A C 1
ATOM 610 O O . ILE A 1 77 ? -13.169 2.868 11.081 1.00 95.19 77 ILE A O 1
ATOM 614 N N . LEU A 1 78 ? -14.685 3.181 9.440 1.00 94.12 78 LEU A N 1
ATOM 615 C CA . LEU A 1 78 ? -15.393 4.282 10.089 1.00 94.12 78 LEU A CA 1
ATOM 616 C C . LEU A 1 78 ? -16.136 3.807 11.342 1.00 94.12 78 LEU A C 1
ATOM 618 O O . LEU A 1 78 ? -15.982 4.410 12.405 1.00 94.12 78 LEU A O 1
ATOM 622 N N . ASP A 1 79 ? -16.857 2.693 11.245 1.00 95.06 79 ASP A N 1
ATOM 623 C CA . ASP A 1 79 ? -17.568 2.078 12.367 1.00 95.06 79 ASP A CA 1
ATOM 624 C C . ASP A 1 79 ? -16.599 1.714 13.495 1.00 95.06 79 ASP A C 1
ATOM 626 O O . ASP A 1 79 ? -16.849 2.005 14.671 1.00 95.06 79 ASP A O 1
ATOM 630 N N . TYR A 1 80 ? -15.441 1.139 13.151 1.00 93.69 80 TYR A N 1
ATOM 631 C CA . TYR A 1 80 ? -14.399 0.865 14.132 1.00 93.69 80 TYR A CA 1
ATOM 632 C C . TYR A 1 80 ? -13.907 2.154 14.799 1.00 93.69 80 TYR A C 1
ATOM 634 O O . TYR A 1 80 ? -13.851 2.219 16.030 1.00 93.69 80 TYR A O 1
ATOM 642 N N . TYR A 1 81 ? -13.587 3.187 14.018 1.00 89.56 81 TYR A N 1
ATOM 643 C CA . TYR A 1 81 ? -13.119 4.467 14.547 1.00 89.56 81 TYR A CA 1
ATOM 644 C C . TYR A 1 81 ? -14.124 5.099 15.522 1.00 89.56 81 TYR A C 1
ATOM 646 O O . TYR A 1 81 ? -13.742 5.462 16.639 1.00 89.56 81 TYR A O 1
ATOM 654 N N . GLU A 1 82 ? -15.402 5.170 15.149 1.00 91.94 82 GLU A N 1
ATOM 655 C CA . GLU A 1 82 ? -16.462 5.733 15.994 1.00 91.94 82 GLU A CA 1
ATOM 656 C C . GLU A 1 82 ? -16.703 4.888 17.253 1.00 91.94 82 GLU A C 1
ATOM 658 O O . GLU A 1 82 ? -16.868 5.438 18.346 1.00 91.94 82 GLU A O 1
ATOM 663 N N . SER A 1 83 ? -16.626 3.554 17.149 1.00 88.94 83 SER A N 1
ATOM 664 C CA . SER A 1 83 ? -16.733 2.667 18.316 1.00 88.94 83 SER A CA 1
ATOM 665 C C . SER A 1 83 ? -15.624 2.925 19.341 1.00 88.94 83 SER A C 1
ATOM 667 O O . SER A 1 83 ? -15.885 2.969 20.545 1.00 88.94 83 SER A O 1
ATOM 669 N N . GLN A 1 84 ? -14.391 3.153 18.877 1.00 87.56 84 GLN A N 1
ATOM 670 C CA . GLN A 1 84 ? -13.262 3.449 19.755 1.00 87.56 84 GLN A CA 1
ATOM 671 C C . GLN A 1 84 ? -13.376 4.859 20.329 1.00 87.56 84 GLN A C 1
ATOM 673 O O . GLN A 1 84 ? -13.177 5.049 21.526 1.00 87.56 84 GLN A O 1
ATOM 678 N N . LYS A 1 85 ? -13.753 5.852 19.520 1.00 77.81 85 LYS A N 1
ATOM 679 C CA . LYS A 1 85 ? -13.956 7.225 19.995 1.00 77.81 85 LYS A CA 1
ATOM 680 C C . LYS A 1 85 ? -15.017 7.294 21.098 1.00 77.81 85 LYS A C 1
ATOM 682 O O . LYS A 1 85 ? -14.782 7.916 22.133 1.00 77.81 85 LYS A O 1
ATOM 687 N N . SER A 1 86 ? -16.131 6.582 20.919 1.00 70.94 86 SER A N 1
ATOM 688 C CA . SER A 1 86 ? -17.177 6.446 21.936 1.00 70.94 86 SER A CA 1
ATOM 689 C C . SER A 1 86 ? -16.672 5.734 23.198 1.00 70.94 86 SER A C 1
ATOM 691 O O . SER A 1 86 ? -16.965 6.180 24.308 1.00 70.94 86 SER A O 1
ATOM 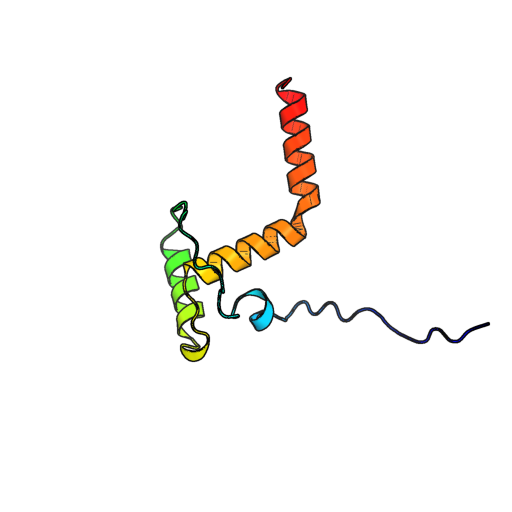693 N N . ALA A 1 87 ? -15.854 4.686 23.049 1.00 65.38 87 ALA A N 1
ATOM 694 C CA . ALA A 1 87 ? -15.263 3.953 24.171 1.00 65.38 87 ALA A CA 1
ATOM 695 C C . ALA A 1 87 ? -14.231 4.769 24.975 1.00 65.38 87 ALA A C 1
ATOM 697 O O . ALA A 1 87 ? -14.072 4.538 26.174 1.00 65.38 87 ALA A O 1
ATOM 698 N N . PHE A 1 88 ? -13.549 5.729 24.343 1.00 61.22 88 PHE A N 1
ATOM 699 C CA . PHE A 1 88 ? -12.555 6.596 24.988 1.00 61.22 88 PHE A CA 1
ATOM 700 C C . PHE A 1 88 ? -13.093 7.974 25.414 1.00 61.22 88 PHE A C 1
ATOM 702 O O . PHE A 1 88 ? -12.337 8.753 25.992 1.00 61.22 88 PHE A O 1
ATOM 709 N N . GLY A 1 89 ? -14.381 8.267 25.194 1.00 52.94 89 GLY A N 1
ATOM 710 C CA . GLY A 1 89 ? -15.036 9.480 25.700 1.00 52.94 89 GLY A CA 1
ATOM 711 C C . GLY A 1 89 ? -14.442 10.797 25.179 1.00 52.94 89 GLY A C 1
ATOM 712 O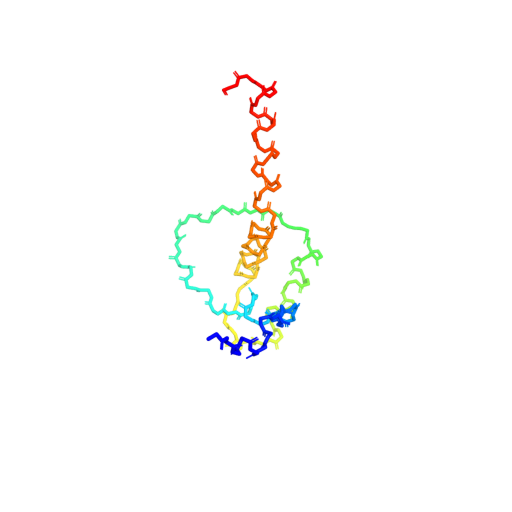 O . GLY A 1 89 ? -14.349 11.753 25.949 1.00 52.94 89 GLY A O 1
ATOM 713 N N . LEU A 1 90 ? -14.018 10.832 23.909 1.00 50.62 90 LEU A N 1
ATOM 714 C CA . LEU A 1 90 ? -13.526 12.035 23.215 1.00 50.62 90 LEU A CA 1
ATOM 715 C C . LEU A 1 90 ? -14.610 12.720 22.376 1.00 50.62 90 LEU A C 1
ATOM 717 O O . LEU A 1 90 ? -15.291 12.018 21.594 1.00 50.62 90 LEU A O 1
#

Organism: NCBI:txid1346286

Mean predicted aligned error: 11.8 Å

pLDDT: mean 75.05, std 17.21, range [34.56, 96.88]